Protein AF-A0ABD5NKD2-F1 (afdb_monomer)

Sequence (173 aa):
MDTYNRRYCLSIISVTCPVTLSGCLGFFDRKKLTHNQKKLAEKYEDGYQQFVQGNEIVELGREKFDSDMYSKSGDMFTLSLGEFRDAKETFSRLSEYESGLPTKARNIVTESLDATENCIQFAELFAESTNRISQSDGRDNAVTRFNEEYYNYMKSDRDIPSNREFIESLMSK

Solvent-accessible surface area (backbone atoms only — not comparable to full-atom values): 9243 Å² total; per-residue (Å²): 137,66,77,66,59,62,58,55,54,54,59,49,60,69,70,75,50,85,74,74,77,85,73,86,83,75,96,61,76,62,84,80,48,52,76,67,55,46,55,51,45,51,47,46,37,55,19,50,51,28,39,52,51,15,53,55,30,42,53,54,14,48,57,28,41,79,68,70,35,32,69,62,13,23,52,27,18,50,50,18,33,49,28,22,50,53,16,39,52,41,36,52,64,51,55,76,46,43,94,81,44,39,70,62,33,41,51,48,43,51,50,38,39,55,28,31,53,53,51,36,55,51,26,51,52,44,25,52,27,26,49,39,36,74,65,64,63,59,34,71,61,30,53,52,50,40,52,53,53,52,52,50,57,73,69,45,82,62,80,55,80,50,58,65,57,46,49,53,23,67,69,50,129

Organism: NCBI:txid1487865

Foldseek 3Di:
DDPVVVVVVVVVVVVPDPPPPVPDDDPDPCVPDDPVLNVLLVLLQQLVVLLVVLVVLLVVLVVCVVVVVLVVSLVSLVVSLVSLVVSLVSLVVSCVCVVVFFPQLNVLSVQQNVLSVLSNVLSVLSNVLSVVCVVVPPVVVSSVSNVVSVVVVVVDPNDGDDSVSSSVRRVDD

Secondary structure (DSSP, 8-state):
--THHHHHHHHHHTTS-------SS----GGGS-HHHHHHHHHHHHHHHHHHHHHHHHHHHHHHHHTT-HHHHHHHHHHHHHHHHHHHHHHHHHHTTGGGS-HHHHHHHHHHHHHHHHHHHHHHHHHHHHHHHHT-TTHHHHHHHHHHHHHHHHHS------HHHHHHHHH--

Radius of gyration: 19.11 Å; Cα contacts (8 Å, |Δi|>4): 170; chains: 1; bounding box: 46×43×53 Å

Nearest PDB structures (foldseek):
  1szi-assembly1_A  TM=6.219E-01  e=6.570E-01  Mus musculus

Mean predicted aligned error: 9.97 Å

pLDDT: mean 82.24, std 19.91, range [33.0, 98.12]

Structure (mmCIF, N/CA/C/O backbone):
data_AF-A0ABD5NKD2-F1
#
_entry.id   AF-A0ABD5NKD2-F1
#
loop_
_atom_site.group_PDB
_atom_site.id
_atom_site.type_symbol
_atom_site.label_atom_id
_atom_site.label_alt_id
_atom_site.label_comp_id
_atom_site.label_asym_id
_atom_site.label_entity_id
_atom_site.label_seq_id
_atom_site.pdbx_PDB_ins_code
_atom_site.Cartn_x
_atom_site.Cartn_y
_atom_site.Cartn_z
_atom_site.occupancy
_atom_site.B_iso_or_equiv
_atom_site.auth_seq_id
_atom_site.auth_comp_id
_atom_site.auth_asym_id
_atom_site.auth_atom_id
_atom_site.pdbx_PDB_model_num
ATOM 1 N N . MET A 1 1 ? -5.170 31.304 -28.557 1.00 44.28 1 MET A N 1
ATOM 2 C CA . MET A 1 1 ? -4.912 30.903 -27.158 1.00 44.28 1 MET A CA 1
ATOM 3 C C . MET A 1 1 ? -5.743 29.668 -26.879 1.00 44.28 1 MET A C 1
ATOM 5 O O . MET A 1 1 ? -6.966 29.745 -26.876 1.00 44.28 1 MET A O 1
ATOM 9 N N . ASP A 1 2 ? -5.050 28.537 -26.807 1.00 37.19 2 ASP A N 1
ATOM 10 C CA . ASP A 1 2 ? -5.562 27.185 -27.006 1.00 37.19 2 ASP A CA 1
ATOM 11 C C . ASP A 1 2 ? -6.494 26.654 -25.914 1.00 37.19 2 ASP A C 1
ATOM 13 O O . ASP A 1 2 ? -6.251 26.781 -24.713 1.00 37.19 2 ASP A O 1
ATOM 17 N N . THR A 1 3 ? -7.511 25.921 -26.363 1.00 42.88 3 THR A N 1
ATOM 18 C CA . THR A 1 3 ? -8.399 25.049 -25.576 1.00 42.88 3 THR A CA 1
ATOM 19 C C . THR A 1 3 ? -7.658 23.990 -24.749 1.00 42.88 3 THR A C 1
ATOM 21 O O . THR A 1 3 ? -8.243 23.431 -23.820 1.00 42.88 3 THR A O 1
ATOM 24 N N . TYR A 1 4 ? -6.370 23.755 -25.022 1.00 42.25 4 TYR A N 1
ATOM 25 C CA . TYR A 1 4 ? -5.499 22.856 -24.261 1.00 42.25 4 TYR A CA 1
ATOM 26 C C . TYR A 1 4 ? -5.260 23.324 -22.815 1.00 42.25 4 TYR A C 1
ATOM 28 O O . TYR A 1 4 ? -5.294 22.508 -21.895 1.00 42.25 4 TYR A O 1
ATOM 36 N N . ASN A 1 5 ? -5.136 24.635 -22.577 1.00 42.62 5 ASN A N 1
ATOM 37 C CA . ASN A 1 5 ? -4.875 25.158 -21.228 1.00 42.62 5 ASN A CA 1
ATOM 38 C C . ASN A 1 5 ? -6.087 25.052 -20.292 1.00 42.62 5 ASN A C 1
ATOM 40 O O . ASN A 1 5 ? -5.932 24.971 -19.077 1.00 42.62 5 ASN A O 1
ATOM 44 N N . ARG A 1 6 ? -7.308 24.990 -20.836 1.00 41.78 6 ARG A N 1
ATOM 45 C CA . ARG A 1 6 ? -8.525 24.907 -20.015 1.00 41.78 6 ARG A CA 1
ATOM 46 C C . ARG A 1 6 ? -8.730 23.519 -19.403 1.00 41.78 6 ARG A C 1
ATOM 48 O O . ARG A 1 6 ? -9.257 23.421 -18.300 1.00 41.78 6 ARG A O 1
ATOM 55 N N . ARG A 1 7 ? -8.287 22.456 -20.089 1.00 45.47 7 ARG A N 1
ATOM 56 C CA . ARG A 1 7 ? -8.331 21.082 -19.557 1.00 45.47 7 ARG A CA 1
ATOM 57 C C . ARG A 1 7 ? -7.251 20.840 -18.501 1.00 45.47 7 ARG A C 1
ATOM 59 O O . ARG A 1 7 ? -7.535 20.167 -17.520 1.00 45.47 7 ARG A O 1
ATOM 66 N N . TYR A 1 8 ? -6.078 21.458 -18.647 1.00 45.31 8 TYR A N 1
ATOM 67 C CA . TYR A 1 8 ? -4.993 21.344 -17.666 1.00 45.31 8 TYR A CA 1
ATOM 68 C C . TYR A 1 8 ? -5.303 22.082 -16.351 1.00 45.31 8 TYR A C 1
ATOM 70 O O . TYR A 1 8 ? -5.007 21.589 -15.268 1.00 45.31 8 TYR A O 1
ATOM 78 N N . CYS A 1 9 ? -5.990 23.230 -16.411 1.00 41.97 9 CYS A N 1
ATOM 79 C CA . CYS A 1 9 ? -6.449 23.903 -15.191 1.00 41.97 9 CYS A CA 1
ATOM 80 C C . CYS A 1 9 ? -7.560 23.128 -14.462 1.00 41.97 9 CYS A C 1
ATOM 82 O O . CYS A 1 9 ? -7.622 23.176 -13.237 1.00 41.97 9 CYS A O 1
ATOM 84 N N . LEU A 1 10 ? -8.408 22.380 -15.179 1.00 41.78 10 LEU A N 1
ATOM 85 C CA . LEU A 1 10 ? -9.442 21.549 -14.550 1.00 41.78 10 LEU A CA 1
ATOM 86 C C . LEU A 1 10 ? -8.876 20.276 -13.905 1.00 41.78 10 LEU A C 1
ATOM 88 O O . LEU A 1 10 ? -9.420 19.849 -12.893 1.00 41.78 10 LEU A O 1
ATOM 92 N N . SER A 1 11 ? -7.768 19.721 -14.412 1.00 43.22 11 SER A N 1
ATOM 93 C CA . SER A 1 11 ? -7.091 18.592 -13.755 1.00 43.22 11 SER A CA 1
ATOM 94 C C . SER A 1 11 ? -6.287 18.999 -12.517 1.00 43.22 11 SER A C 1
ATOM 96 O O . SER A 1 11 ? -6.030 18.160 -11.669 1.00 43.22 11 SER A O 1
ATOM 98 N N . ILE A 1 12 ? -5.886 20.270 -12.383 1.00 46.09 12 ILE A N 1
ATOM 99 C CA . ILE A 1 12 ? -5.148 20.755 -11.199 1.00 46.09 12 ILE A CA 1
ATOM 100 C C . ILE A 1 12 ? -6.105 21.154 -10.063 1.00 46.09 12 ILE A C 1
ATOM 102 O O . ILE A 1 12 ? -5.789 20.966 -8.887 1.00 46.09 12 ILE A O 1
ATOM 106 N N . ILE A 1 13 ? -7.310 21.633 -10.390 1.00 42.31 13 ILE A N 1
ATOM 107 C CA . ILE A 1 13 ? -8.323 21.982 -9.379 1.00 42.31 13 ILE A CA 1
ATOM 108 C C . ILE A 1 13 ? -8.949 20.723 -8.750 1.00 42.31 13 ILE A C 1
ATOM 110 O O . ILE A 1 13 ? -9.341 20.766 -7.588 1.00 42.31 13 ILE A O 1
ATOM 114 N N . SER A 1 14 ? -8.963 19.578 -9.446 1.00 40.44 14 SER A N 1
ATOM 115 C CA . SER A 1 14 ? -9.352 18.290 -8.846 1.00 40.44 14 SER A CA 1
ATOM 116 C C . SER A 1 14 ? -8.270 17.656 -7.963 1.00 40.44 14 SER A C 1
ATOM 118 O O . SER A 1 14 ? -8.564 16.691 -7.271 1.00 40.44 14 SER A O 1
ATOM 120 N N . VAL A 1 15 ? -7.035 18.173 -7.982 1.00 45.44 15 VAL A N 1
ATOM 121 C CA . VAL A 1 15 ? -5.882 17.587 -7.266 1.00 45.44 15 VAL A CA 1
ATOM 122 C C . VAL A 1 15 ? -5.512 18.374 -6.003 1.00 45.44 15 VAL A C 1
ATOM 124 O O . VAL A 1 15 ? -4.824 17.854 -5.136 1.00 45.44 15 VAL A O 1
ATOM 127 N N . THR A 1 16 ? -5.988 19.612 -5.840 1.00 38.56 16 THR A N 1
ATOM 128 C CA . THR A 1 16 ? -5.556 20.487 -4.725 1.00 38.56 16 THR A CA 1
ATOM 129 C C . THR A 1 16 ? -6.632 20.819 -3.691 1.00 38.56 16 THR A C 1
ATOM 131 O O . THR A 1 16 ? -6.353 21.541 -2.739 1.00 38.56 16 THR A O 1
ATOM 134 N N . CYS A 1 17 ? -7.824 20.233 -3.804 1.00 33.00 17 CYS A N 1
ATOM 135 C CA . CYS A 1 17 ? -8.821 20.242 -2.737 1.00 33.00 17 CYS A CA 1
ATOM 136 C C . CYS A 1 17 ? -9.580 18.911 -2.726 1.00 33.00 17 CYS A C 1
ATOM 138 O O . CYS A 1 17 ? -10.548 18.776 -3.481 1.00 33.00 17 CYS A O 1
ATOM 140 N N . PRO A 1 18 ? -9.272 17.963 -1.824 1.00 41.09 18 PRO A N 1
ATOM 141 C CA . PRO A 1 18 ? -10.328 17.111 -1.326 1.00 41.09 18 PRO A CA 1
ATOM 142 C C . PRO A 1 18 ? -11.236 18.029 -0.500 1.00 41.09 18 PRO A C 1
ATOM 144 O O . PRO A 1 18 ? -11.061 18.212 0.703 1.00 41.09 18 PRO A O 1
ATOM 147 N N . VAL A 1 19 ? -12.216 18.661 -1.156 1.00 37.12 19 VAL A N 1
ATOM 148 C CA . VAL A 1 19 ? -13.452 18.986 -0.452 1.00 37.12 19 VAL A CA 1
ATOM 149 C C . VAL A 1 19 ? -14.006 17.625 -0.084 1.00 37.12 19 VAL A C 1
ATOM 151 O O . VAL A 1 19 ? -14.609 16.943 -0.910 1.00 37.12 19 VAL A O 1
ATOM 154 N N . THR A 1 20 ? -13.712 17.200 1.138 1.00 42.97 20 THR A N 1
ATOM 155 C CA . THR A 1 20 ? -14.315 16.044 1.771 1.00 42.97 20 THR A CA 1
ATOM 156 C C . THR A 1 20 ? -15.812 16.317 1.868 1.00 42.97 20 THR A C 1
ATOM 158 O O . THR A 1 20 ? -16.349 16.732 2.890 1.00 42.97 20 THR A O 1
ATOM 161 N N . LEU A 1 21 ? -16.530 16.023 0.786 1.00 35.88 21 LEU A N 1
ATOM 162 C CA . LEU A 1 21 ? -17.925 15.604 0.822 1.00 35.88 21 LEU A CA 1
ATOM 163 C C . LEU A 1 21 ? -17.972 14.202 1.457 1.00 35.88 21 LEU A C 1
ATOM 165 O O . LEU A 1 21 ? -18.472 13.241 0.886 1.00 35.88 21 LEU A O 1
ATOM 169 N N . SER A 1 22 ? -17.429 14.096 2.675 1.00 39.81 22 SER A N 1
ATOM 170 C CA . SER A 1 22 ? -17.492 12.930 3.555 1.00 39.81 22 SER A CA 1
ATOM 171 C C . SER A 1 22 ? -18.840 12.943 4.277 1.00 39.81 22 SER A C 1
ATOM 173 O O . SER A 1 22 ? -18.964 13.024 5.497 1.00 39.81 22 SER A O 1
ATOM 175 N N . GLY A 1 23 ? -19.895 12.975 3.473 1.00 35.44 23 GLY A N 1
ATOM 176 C CA . GLY A 1 23 ? -21.269 12.918 3.917 1.00 35.44 23 GLY A CA 1
ATOM 177 C C . GLY A 1 23 ? -22.003 11.983 2.981 1.00 35.44 23 GLY A C 1
ATOM 178 O O . GLY A 1 23 ? -22.345 12.400 1.882 1.00 35.44 23 GLY A O 1
ATOM 179 N N . CYS A 1 24 ? -22.260 10.757 3.449 1.00 38.06 24 CYS A N 1
ATOM 180 C CA . CYS A 1 24 ? -23.176 9.742 2.888 1.00 38.06 24 CYS A CA 1
ATOM 181 C C . CYS A 1 24 ? -22.572 8.412 2.397 1.00 38.06 24 CYS A C 1
ATOM 183 O O . CYS A 1 24 ? -23.231 7.720 1.626 1.00 38.06 24 CYS A O 1
ATOM 185 N N . LEU A 1 25 ? -21.425 7.954 2.910 1.00 37.94 25 LEU A N 1
ATOM 186 C CA . LEU A 1 25 ? -21.074 6.527 2.831 1.00 37.94 25 LEU A CA 1
ATOM 187 C C . LEU A 1 25 ? -20.847 5.963 4.237 1.00 37.94 25 LEU A C 1
ATOM 189 O O . LEU A 1 25 ? -19.828 6.194 4.872 1.00 37.94 25 LEU A O 1
ATOM 193 N N . GLY A 1 26 ? -21.868 5.260 4.739 1.00 37.81 26 GLY A N 1
ATOM 194 C CA . GLY A 1 26 ? -21.817 4.501 5.988 1.00 37.81 26 GLY A CA 1
ATOM 195 C C . GLY A 1 26 ? -22.487 5.175 7.186 1.00 37.81 26 GLY A C 1
ATOM 196 O O . GLY A 1 26 ? -21.822 5.554 8.146 1.00 37.81 26 GLY A O 1
ATOM 197 N N . PHE A 1 27 ? -23.824 5.232 7.199 1.00 41.50 27 PHE A N 1
ATOM 198 C CA . PHE A 1 27 ? -24.614 5.327 8.438 1.00 41.50 27 PHE A CA 1
ATOM 199 C C . PHE A 1 27 ? -24.423 4.035 9.269 1.00 41.50 27 PHE A C 1
ATOM 201 O O . PHE A 1 27 ? -25.344 3.248 9.457 1.00 41.50 27 PHE A O 1
ATOM 208 N N . PHE A 1 28 ? -23.206 3.775 9.746 1.00 51.44 28 PHE A N 1
ATOM 209 C CA . PHE A 1 28 ? -22.970 2.808 10.810 1.00 51.44 28 PHE A CA 1
ATOM 210 C C . PHE A 1 28 ? -23.224 3.489 12.148 1.00 51.44 28 PHE A C 1
ATOM 212 O O . PHE A 1 28 ? -23.073 4.705 12.284 1.00 51.44 28 PHE A O 1
ATOM 219 N N . ASP A 1 29 ? -23.645 2.705 13.136 1.00 52.53 29 ASP A N 1
ATOM 220 C CA . ASP A 1 29 ? -24.122 3.159 14.443 1.00 52.53 29 ASP A CA 1
ATOM 221 C C . ASP A 1 29 ? -22.967 3.682 15.329 1.00 52.53 29 ASP A C 1
ATOM 223 O O . ASP A 1 29 ? -22.832 3.310 16.495 1.00 52.53 29 ASP A O 1
ATOM 227 N N . ARG A 1 30 ? -22.143 4.610 14.801 1.00 55.81 30 ARG A N 1
ATOM 228 C CA . ARG A 1 30 ? -21.157 5.422 15.536 1.00 55.81 30 ARG A CA 1
ATOM 229 C C . ARG A 1 30 ? -21.790 6.059 16.778 1.00 55.81 30 ARG A C 1
ATOM 231 O O . ARG A 1 30 ? -21.074 6.465 17.684 1.00 55.81 30 ARG A O 1
ATOM 238 N N . LYS A 1 31 ? -23.126 6.137 16.867 1.00 58.50 31 LYS A N 1
ATOM 239 C CA . LYS A 1 31 ? -23.865 6.590 18.054 1.00 58.50 31 LYS A CA 1
ATOM 240 C C . LYS A 1 31 ? -23.529 5.789 19.318 1.00 58.50 31 LYS A C 1
ATOM 242 O O . LYS A 1 31 ? -23.615 6.365 20.395 1.00 58.50 31 LYS A O 1
ATOM 247 N N . LYS A 1 32 ? -23.114 4.521 19.200 1.00 72.81 32 LYS A N 1
ATOM 248 C CA . LYS A 1 32 ? -22.736 3.664 20.342 1.00 72.81 32 LYS A CA 1
ATOM 249 C C . LYS A 1 32 ? -21.269 3.780 20.767 1.00 72.81 32 LYS A C 1
ATOM 251 O O . LYS A 1 32 ? -20.905 3.241 21.806 1.00 72.81 32 LYS A O 1
ATOM 256 N N . LEU A 1 33 ? -20.436 4.476 19.993 1.00 79.44 33 LEU A N 1
ATOM 257 C CA . LEU A 1 33 ? -19.024 4.682 20.310 1.00 79.44 33 LEU A CA 1
ATOM 258 C C . LEU A 1 33 ? -18.844 5.864 21.270 1.00 79.44 33 LEU A C 1
ATOM 260 O O . LEU A 1 33 ? -19.485 6.913 21.126 1.00 79.44 33 LEU A O 1
ATOM 264 N N . THR A 1 34 ? -17.912 5.725 22.212 1.00 86.19 34 THR A N 1
ATOM 265 C CA . THR A 1 34 ? -17.422 6.850 23.020 1.00 86.19 34 THR A CA 1
ATOM 266 C C . THR A 1 34 ? -16.738 7.896 22.134 1.00 86.19 34 THR A C 1
ATOM 268 O O . THR A 1 34 ? -16.336 7.611 21.005 1.00 86.19 34 THR A O 1
ATOM 271 N N . HIS A 1 35 ? -16.571 9.123 22.640 1.00 85.19 35 HIS A N 1
ATOM 272 C CA . HIS A 1 35 ? -15.870 10.183 21.905 1.00 85.19 35 HIS A CA 1
ATOM 273 C C . HIS A 1 35 ? -14.461 9.750 21.455 1.00 85.19 35 HIS A C 1
ATOM 275 O O . HIS A 1 35 ? -14.086 9.970 20.306 1.00 85.19 35 HIS A O 1
ATOM 281 N N . ASN A 1 36 ? -13.723 9.049 22.321 1.00 85.25 36 ASN A N 1
ATOM 282 C CA . ASN A 1 36 ? -12.381 8.561 22.004 1.00 85.25 36 ASN A CA 1
ATOM 283 C C . ASN A 1 36 ? -12.399 7.473 20.922 1.00 85.25 36 ASN A C 1
ATOM 285 O O . ASN A 1 36 ? -11.605 7.536 19.990 1.00 85.25 36 ASN A O 1
ATOM 289 N N . GLN A 1 37 ? -13.332 6.518 20.987 1.00 86.38 37 GLN A N 1
ATOM 290 C CA . GLN A 1 37 ? -13.467 5.482 19.955 1.00 86.38 37 GLN A CA 1
ATOM 291 C C . GLN A 1 37 ? -13.854 6.065 18.590 1.00 86.38 37 GLN A C 1
ATOM 293 O O . GLN A 1 37 ? -13.355 5.596 17.573 1.00 86.38 37 GLN A O 1
ATOM 298 N N . LYS A 1 38 ? -14.694 7.110 18.551 1.00 88.00 38 LYS A N 1
ATOM 299 C CA . LYS A 1 38 ? -15.007 7.823 17.298 1.00 88.00 38 LYS A CA 1
ATOM 300 C C . LYS A 1 38 ? -13.758 8.434 16.680 1.00 88.00 38 LYS A C 1
ATOM 302 O O . LYS A 1 38 ? -13.507 8.217 15.504 1.00 88.00 38 LYS A O 1
ATOM 307 N N . LYS A 1 39 ? -12.956 9.127 17.492 1.00 88.38 39 LYS A N 1
ATOM 308 C CA . LYS A 1 39 ? -11.707 9.748 17.040 1.00 88.38 39 LYS A CA 1
ATOM 309 C C . LYS A 1 39 ? -10.698 8.715 16.526 1.00 88.38 39 LYS A C 1
ATOM 311 O O . LYS A 1 39 ? -9.991 8.984 15.564 1.00 88.38 39 LYS A O 1
ATOM 316 N N . LEU A 1 40 ? -10.627 7.541 17.156 1.00 90.12 40 LEU A N 1
ATOM 317 C CA . LEU A 1 40 ? -9.778 6.438 16.694 1.00 90.12 40 LEU A CA 1
ATOM 318 C C . LEU A 1 40 ? -10.274 5.858 15.364 1.00 90.12 40 LEU A C 1
ATOM 320 O O . LEU A 1 40 ? -9.469 5.655 14.466 1.00 90.12 40 LEU A O 1
ATOM 324 N N . ALA A 1 41 ? -11.583 5.644 15.217 1.00 90.69 41 ALA A N 1
ATOM 325 C CA . ALA A 1 41 ? -12.176 5.161 13.969 1.00 90.69 41 ALA A CA 1
ATOM 326 C C . ALA A 1 41 ? -12.043 6.165 12.812 1.00 90.69 41 ALA A C 1
ATOM 328 O O . ALA A 1 41 ? -11.868 5.764 11.671 1.00 90.69 41 ALA A O 1
ATOM 329 N N . GLU A 1 42 ? -12.117 7.468 13.089 1.00 91.31 42 GLU A N 1
ATOM 330 C CA . GLU A 1 42 ? -11.866 8.514 12.086 1.00 91.31 42 GLU A CA 1
ATOM 331 C C . GLU A 1 42 ? -10.416 8.486 11.610 1.00 91.31 42 GLU A C 1
ATOM 333 O O . GLU A 1 42 ? -10.174 8.417 10.415 1.00 91.31 42 GLU A O 1
ATOM 338 N N . LYS A 1 43 ? -9.454 8.420 12.534 1.00 92.31 43 LYS A N 1
ATOM 339 C CA . LYS A 1 43 ? -8.040 8.283 12.168 1.00 92.31 43 LYS A CA 1
ATOM 340 C C . LYS A 1 43 ? -7.752 7.002 11.383 1.00 92.31 43 LYS A C 1
ATOM 342 O O . LYS A 1 43 ? -6.930 7.020 10.477 1.00 92.31 43 LYS A O 1
ATOM 347 N N . TYR A 1 44 ? -8.386 5.889 11.752 1.00 94.06 44 TYR A N 1
ATOM 348 C CA . TYR A 1 44 ? -8.199 4.635 11.024 1.00 94.06 44 TYR A CA 1
ATOM 349 C C . TYR A 1 44 ? -8.772 4.731 9.611 1.00 94.06 44 TYR A C 1
ATOM 351 O O . TYR A 1 44 ? -8.117 4.301 8.671 1.00 94.06 44 TYR A O 1
ATOM 359 N N . GLU A 1 45 ? -9.950 5.344 9.454 1.00 95.31 45 GLU A N 1
ATOM 360 C CA . GLU A 1 45 ? -10.516 5.654 8.138 1.00 95.31 45 GLU A CA 1
ATOM 361 C C . GLU A 1 45 ? -9.562 6.510 7.302 1.00 95.31 45 GLU A C 1
ATOM 363 O O . GLU A 1 45 ? -9.330 6.173 6.150 1.00 95.31 45 GLU A O 1
ATOM 368 N N . ASP A 1 46 ? -8.978 7.567 7.873 1.00 94.56 46 ASP A N 1
ATOM 369 C CA . ASP A 1 46 ? -8.047 8.435 7.145 1.00 94.56 46 ASP A CA 1
ATOM 370 C C . ASP A 1 46 ? -6.855 7.630 6.590 1.00 94.56 46 ASP A C 1
ATOM 372 O O . ASP A 1 46 ? -6.549 7.716 5.401 1.00 94.56 46 ASP A O 1
ATOM 376 N N . GLY A 1 47 ? -6.236 6.781 7.422 1.00 95.75 47 GLY A N 1
ATOM 377 C CA . GLY A 1 47 ? -5.135 5.909 6.995 1.00 95.75 47 GLY A CA 1
ATOM 378 C C . GLY A 1 47 ? -5.570 4.846 5.983 1.00 95.75 47 GLY A C 1
ATOM 379 O O . GLY A 1 47 ? -4.856 4.572 5.022 1.00 95.75 47 GLY A O 1
ATOM 380 N N . TYR A 1 48 ? -6.768 4.280 6.156 1.00 96.38 48 TYR A N 1
ATOM 381 C CA . TYR A 1 48 ? -7.354 3.316 5.225 1.00 96.38 48 TYR A CA 1
ATOM 382 C C . TYR A 1 48 ? -7.588 3.937 3.841 1.00 96.38 48 TYR A C 1
ATOM 384 O O . TYR A 1 48 ? -7.239 3.332 2.831 1.00 96.38 48 TYR A O 1
ATOM 392 N N . GLN A 1 49 ? -8.126 5.157 3.779 1.00 96.56 49 GLN A N 1
ATOM 393 C CA . GLN A 1 49 ? -8.358 5.863 2.517 1.00 96.56 49 GLN A CA 1
ATOM 394 C C . GLN A 1 49 ? -7.043 6.189 1.801 1.00 96.56 49 GLN A C 1
ATOM 396 O O . GLN A 1 49 ? -6.937 5.945 0.602 1.00 96.56 49 GLN A O 1
ATOM 401 N N . GLN A 1 50 ? -6.024 6.654 2.532 1.00 97.44 50 GLN A N 1
ATOM 402 C CA . GLN A 1 50 ? -4.676 6.869 1.987 1.00 97.44 50 GLN A CA 1
ATOM 403 C C . GLN A 1 50 ? -4.089 5.569 1.419 1.00 97.44 50 GLN A C 1
ATOM 405 O O . GLN A 1 50 ? -3.573 5.541 0.304 1.00 97.44 50 GLN A O 1
ATOM 410 N N . PHE A 1 51 ? -4.229 4.457 2.145 1.00 97.12 51 PHE A N 1
ATOM 411 C CA . PHE A 1 51 ? -3.780 3.150 1.677 1.00 97.12 51 PHE A CA 1
ATOM 412 C C . PHE A 1 51 ? -4.495 2.711 0.388 1.00 97.12 51 PHE A C 1
ATOM 414 O O . PHE A 1 51 ? -3.848 2.293 -0.574 1.00 97.12 51 PHE A O 1
ATOM 421 N N . VAL A 1 52 ? -5.826 2.820 0.338 1.00 96.50 52 VAL A N 1
ATOM 422 C CA . VAL A 1 52 ? -6.621 2.480 -0.854 1.00 96.50 52 VAL A CA 1
ATOM 423 C C . VAL A 1 52 ? -6.211 3.350 -2.042 1.00 96.50 52 VAL A C 1
ATOM 425 O O . VAL A 1 52 ? -5.919 2.816 -3.111 1.00 96.50 52 VAL A O 1
ATOM 428 N N . GLN A 1 53 ? -6.091 4.663 -1.840 1.00 97.19 53 GLN A N 1
ATOM 429 C CA . GLN A 1 53 ? -5.655 5.607 -2.867 1.00 97.19 53 GLN A CA 1
ATOM 430 C C . GLN A 1 53 ? -4.246 5.280 -3.384 1.00 97.19 53 GLN A C 1
ATOM 432 O O . GLN A 1 53 ? -4.013 5.300 -4.592 1.00 97.19 53 GLN A O 1
ATOM 437 N N . GLY A 1 54 ? -3.315 4.912 -2.499 1.00 97.12 54 GLY A N 1
ATOM 438 C CA . GLY A 1 54 ? -1.981 4.455 -2.887 1.00 97.12 54 GLY A CA 1
ATOM 439 C C . GLY A 1 54 ? -2.029 3.255 -3.838 1.00 97.12 54 GLY A C 1
ATOM 440 O O . GLY A 1 54 ? -1.363 3.270 -4.874 1.00 97.12 54 GLY A O 1
ATOM 441 N N . ASN A 1 55 ? -2.863 2.252 -3.546 1.00 96.56 55 ASN A N 1
ATOM 442 C CA . ASN A 1 55 ? -3.039 1.085 -4.418 1.00 96.56 55 ASN A CA 1
ATOM 443 C C . ASN A 1 55 ? -3.686 1.453 -5.764 1.00 96.56 55 ASN A C 1
ATOM 445 O O . ASN A 1 55 ? -3.225 0.995 -6.807 1.00 96.56 55 ASN A O 1
ATOM 449 N N . GLU A 1 56 ? -4.705 2.316 -5.776 1.00 96.88 56 GLU A N 1
ATOM 450 C CA . GLU A 1 56 ? -5.315 2.801 -7.025 1.00 96.88 56 GLU A CA 1
ATOM 451 C C . GLU A 1 56 ? -4.290 3.521 -7.916 1.00 96.88 56 GLU A C 1
ATOM 453 O O . GLU A 1 56 ? -4.258 3.323 -9.133 1.00 96.88 56 GLU A O 1
ATOM 458 N N . ILE A 1 57 ? -3.403 4.322 -7.320 1.00 97.75 57 ILE A N 1
ATOM 459 C CA . ILE A 1 57 ? -2.333 5.006 -8.051 1.00 97.75 57 ILE A CA 1
ATOM 460 C C . ILE A 1 57 ? -1.285 4.012 -8.579 1.00 97.75 57 ILE A C 1
ATOM 462 O O . ILE A 1 57 ? -0.780 4.220 -9.685 1.00 97.75 57 ILE A O 1
ATOM 466 N N . VAL A 1 58 ? -0.974 2.925 -7.858 1.00 97.00 58 VAL A N 1
ATOM 467 C CA . VAL A 1 58 ? -0.100 1.850 -8.371 1.00 97.00 58 VAL A CA 1
ATOM 468 C C . VAL A 1 58 ? -0.688 1.237 -9.644 1.00 97.00 58 VAL A C 1
ATOM 470 O O . VAL A 1 58 ? 0.031 1.098 -10.636 1.00 97.00 58 VAL A O 1
ATOM 473 N N . GLU A 1 59 ? -1.989 0.948 -9.664 1.00 97.19 59 GLU A N 1
ATOM 474 C CA . GLU A 1 59 ? -2.672 0.419 -10.852 1.00 97.19 59 GLU A CA 1
ATOM 475 C C . GLU A 1 59 ? -2.632 1.416 -12.021 1.00 97.19 59 GLU A C 1
ATOM 477 O O . GLU A 1 59 ? -2.279 1.055 -13.145 1.00 97.19 59 GLU A O 1
ATOM 482 N N . LEU A 1 60 ? -2.866 2.708 -11.764 1.00 97.50 60 LEU A N 1
ATOM 483 C CA . LEU A 1 60 ? -2.694 3.751 -12.783 1.00 97.50 60 LEU A CA 1
ATOM 484 C C . LEU A 1 60 ? -1.246 3.830 -13.288 1.00 97.50 60 LEU A C 1
ATOM 486 O O . LEU A 1 60 ? -1.008 4.021 -14.486 1.00 97.50 60 LEU A O 1
ATOM 490 N N . GLY A 1 61 ? -0.269 3.682 -12.391 1.00 97.31 61 GLY A N 1
ATOM 491 C CA . GLY A 1 61 ? 1.149 3.607 -12.722 1.00 97.31 61 GLY A CA 1
ATOM 492 C C . GLY A 1 61 ? 1.454 2.424 -13.634 1.00 97.31 61 GLY A C 1
ATOM 493 O O . GLY A 1 61 ? 2.175 2.594 -14.624 1.00 97.31 61 GLY A O 1
ATOM 494 N N . ARG A 1 62 ? 0.844 1.262 -13.370 1.00 97.44 62 ARG A N 1
ATOM 495 C CA . ARG A 1 62 ? 0.929 0.074 -14.222 1.00 97.44 62 ARG A CA 1
ATOM 496 C C . ARG A 1 62 ? 0.329 0.315 -15.603 1.00 97.44 62 ARG A C 1
ATOM 498 O O . ARG A 1 62 ? 0.990 0.030 -16.596 1.00 97.44 62 ARG A O 1
ATOM 505 N N . GLU A 1 63 ? -0.853 0.918 -15.701 1.00 97.94 63 GLU A N 1
ATOM 506 C CA . GLU A 1 63 ? -1.455 1.248 -17.001 1.00 97.94 63 GLU A CA 1
ATOM 507 C C . GLU A 1 63 ? -0.545 2.149 -17.853 1.00 97.94 63 GLU A C 1
ATOM 509 O O . GLU A 1 63 ? -0.431 1.982 -19.073 1.00 97.94 63 GLU A O 1
ATOM 514 N N . LYS A 1 64 ? 0.117 3.133 -17.221 1.00 96.94 64 LYS A N 1
ATOM 515 C CA . 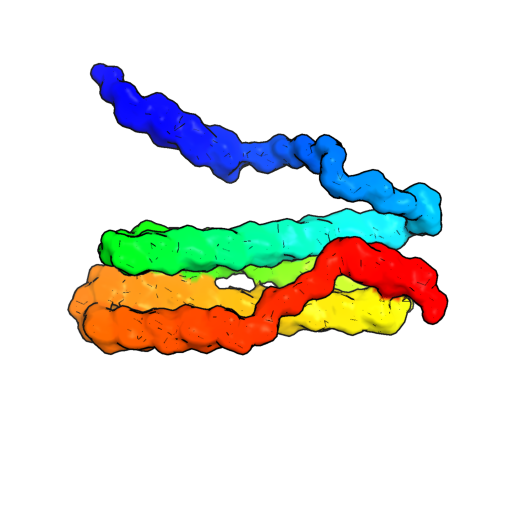LYS A 1 64 ? 1.089 3.995 -17.915 1.00 96.94 64 LYS A CA 1
ATOM 516 C C . LYS A 1 64 ? 2.331 3.218 -18.321 1.00 96.94 64 LYS A C 1
ATOM 518 O O . LYS A 1 64 ? 2.853 3.475 -19.406 1.00 96.94 64 LYS A O 1
ATOM 523 N N . PHE A 1 65 ? 2.780 2.286 -17.484 1.00 95.00 65 PHE A N 1
ATOM 524 C CA . PHE A 1 65 ? 3.894 1.400 -17.798 1.00 95.00 65 PHE A CA 1
ATOM 525 C C . PHE A 1 65 ? 3.611 0.573 -19.054 1.00 95.00 65 PHE A C 1
ATOM 527 O O . PHE A 1 65 ? 4.409 0.592 -19.987 1.00 95.00 65 PHE A O 1
ATOM 534 N N . ASP A 1 66 ? 2.449 -0.081 -19.108 1.00 95.38 66 ASP A N 1
ATOM 535 C CA . ASP A 1 66 ? 2.029 -0.938 -20.225 1.00 95.38 66 ASP A CA 1
ATOM 536 C C . ASP A 1 66 ? 1.817 -0.159 -21.534 1.00 95.38 66 ASP A C 1
ATOM 538 O O . ASP A 1 66 ? 1.852 -0.729 -22.621 1.00 95.38 66 ASP A O 1
ATOM 542 N N . SER A 1 67 ? 1.639 1.161 -21.437 1.00 95.81 67 SER A N 1
ATOM 543 C CA . SER A 1 67 ? 1.564 2.085 -22.576 1.00 95.81 67 SER A CA 1
ATOM 544 C C . SER A 1 67 ? 2.927 2.682 -22.969 1.00 95.81 67 SER A C 1
ATOM 546 O O . SER A 1 67 ? 2.968 3.694 -23.671 1.00 95.81 67 SER A O 1
ATOM 548 N N . ASP A 1 68 ? 4.035 2.129 -22.462 1.00 92.56 68 ASP A N 1
ATOM 549 C CA . ASP A 1 68 ? 5.412 2.625 -22.621 1.00 92.56 68 ASP A CA 1
ATOM 550 C C . ASP A 1 68 ? 5.632 4.079 -22.144 1.00 92.56 68 ASP A C 1
ATOM 552 O O . ASP A 1 68 ? 6.615 4.740 -22.492 1.00 92.56 68 ASP A O 1
ATOM 556 N N . MET A 1 69 ? 4.739 4.608 -21.301 1.00 93.44 69 MET A N 1
ATOM 557 C CA . MET A 1 69 ? 4.819 5.964 -20.752 1.00 93.44 69 MET A CA 1
ATOM 558 C C . MET A 1 69 ? 5.625 5.986 -19.444 1.00 93.44 69 MET A C 1
ATOM 560 O O . MET A 1 69 ? 5.142 6.473 -18.419 1.00 93.44 69 MET A O 1
ATOM 564 N N . TYR A 1 70 ? 6.856 5.469 -19.460 1.00 91.62 70 TYR A N 1
ATOM 565 C CA . TYR A 1 70 ? 7.615 5.160 -18.236 1.00 91.62 70 TYR A CA 1
ATOM 566 C C . TYR A 1 70 ? 7.874 6.353 -17.315 1.00 91.62 70 TYR A C 1
ATOM 568 O O . TYR A 1 70 ? 7.800 6.197 -16.103 1.00 91.62 70 TYR A O 1
ATOM 576 N N . SER A 1 71 ? 8.109 7.551 -17.857 1.00 91.44 71 SER A N 1
ATOM 577 C CA . SER A 1 71 ? 8.256 8.755 -17.026 1.00 91.44 71 SER A CA 1
ATOM 578 C C . SER A 1 71 ? 6.976 9.050 -16.240 1.00 91.44 71 SER A C 1
ATOM 580 O O . SER A 1 71 ? 7.044 9.264 -15.037 1.00 91.44 71 SER A O 1
ATOM 582 N N . LYS A 1 72 ? 5.802 8.969 -16.882 1.00 94.75 72 LYS A N 1
ATOM 583 C CA . LYS A 1 72 ? 4.518 9.167 -16.188 1.00 94.75 72 LYS A CA 1
ATOM 584 C C . LYS A 1 72 ? 4.210 8.031 -15.222 1.00 94.75 72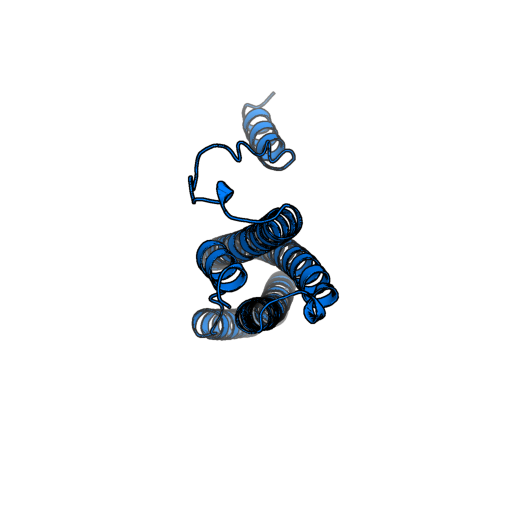 LYS A C 1
ATOM 586 O O . LYS A 1 72 ? 3.589 8.257 -14.195 1.00 94.75 72 LYS A O 1
ATOM 591 N N . SER A 1 73 ? 4.610 6.814 -15.572 1.00 95.50 73 SER A N 1
ATOM 592 C CA . SER A 1 73 ? 4.506 5.654 -14.692 1.00 95.50 73 SER A CA 1
ATOM 593 C C . SER A 1 73 ? 5.324 5.865 -13.409 1.00 95.50 73 SER A C 1
ATOM 595 O O . SER A 1 73 ? 4.787 5.714 -12.317 1.00 95.50 73 SER A O 1
ATOM 597 N N . GLY A 1 74 ? 6.568 6.341 -13.527 1.00 94.75 74 GLY A N 1
ATOM 598 C CA . GLY A 1 74 ? 7.414 6.707 -12.387 1.00 94.75 74 GLY A CA 1
ATOM 599 C C . GLY A 1 74 ? 6.845 7.841 -11.530 1.00 94.75 74 GLY A C 1
ATOM 600 O O . GLY A 1 74 ? 6.906 7.761 -10.302 1.00 94.75 74 GLY A O 1
ATOM 601 N N . ASP A 1 75 ? 6.225 8.852 -12.151 1.00 95.44 75 ASP A N 1
ATOM 602 C CA . ASP A 1 75 ? 5.507 9.905 -11.419 1.00 95.44 75 ASP A CA 1
ATOM 603 C C . ASP A 1 75 ? 4.366 9.312 -10.575 1.00 95.44 75 ASP A C 1
ATOM 605 O O . ASP A 1 75 ? 4.235 9.647 -9.400 1.00 95.44 75 ASP A O 1
ATOM 609 N N . MET A 1 76 ? 3.576 8.386 -11.137 1.00 97.75 76 MET A N 1
ATOM 610 C CA . MET A 1 76 ? 2.501 7.708 -10.400 1.00 97.75 76 MET A CA 1
ATOM 611 C C . MET A 1 76 ? 3.051 6.880 -9.236 1.00 97.75 76 MET A C 1
ATOM 613 O O . MET A 1 76 ? 2.553 7.013 -8.127 1.00 97.75 76 MET A O 1
ATOM 617 N N . PHE A 1 77 ? 4.117 6.099 -9.431 1.00 97.06 77 PHE A N 1
ATOM 618 C CA . PHE A 1 77 ? 4.699 5.316 -8.330 1.00 97.06 77 PHE A CA 1
ATOM 619 C C . PHE A 1 77 ? 5.292 6.186 -7.216 1.00 97.06 77 PHE A C 1
ATOM 621 O O . PHE A 1 77 ? 5.236 5.832 -6.039 1.00 97.06 77 PHE A O 1
ATOM 628 N N . THR A 1 78 ? 5.812 7.362 -7.569 1.00 96.62 78 THR A N 1
ATOM 629 C CA . THR A 1 78 ? 6.255 8.357 -6.585 1.00 96.62 78 THR A CA 1
ATOM 630 C C . THR A 1 78 ? 5.068 8.935 -5.808 1.00 96.62 78 THR A C 1
ATOM 632 O O . THR A 1 78 ? 5.165 9.121 -4.595 1.00 96.62 78 THR A O 1
ATOM 635 N N . LEU A 1 79 ? 3.938 9.188 -6.477 1.00 97.38 79 LEU A N 1
ATOM 636 C CA . LEU A 1 79 ? 2.704 9.627 -5.823 1.00 97.38 79 LEU A CA 1
ATOM 637 C C . LEU A 1 79 ? 2.136 8.543 -4.896 1.00 97.38 79 LEU A C 1
ATOM 639 O O . LEU A 1 79 ? 1.853 8.844 -3.740 1.00 97.38 79 LEU A O 1
ATOM 643 N N . SER A 1 80 ? 2.049 7.283 -5.342 1.00 97.62 80 SER A N 1
ATOM 644 C CA . SER A 1 80 ? 1.577 6.179 -4.493 1.00 97.62 80 SER A CA 1
ATOM 645 C C . SER A 1 80 ? 2.473 5.968 -3.276 1.00 97.62 80 SER A C 1
ATOM 647 O O . SER A 1 80 ? 1.984 5.691 -2.188 1.00 97.62 80 SER A O 1
ATOM 649 N N . LEU A 1 81 ? 3.791 6.137 -3.436 1.00 97.62 81 LEU A N 1
ATOM 650 C CA . LEU A 1 81 ? 4.736 6.092 -2.322 1.00 97.62 81 LEU A CA 1
ATOM 651 C C . LEU A 1 81 ? 4.440 7.177 -1.276 1.00 97.62 81 LEU A C 1
ATOM 653 O O . LEU A 1 81 ? 4.581 6.923 -0.082 1.00 97.62 81 LEU A O 1
ATOM 657 N N . GLY A 1 82 ? 4.030 8.371 -1.715 1.00 97.50 82 GLY A N 1
ATOM 658 C CA . GLY A 1 82 ? 3.546 9.429 -0.828 1.00 97.50 82 GLY A CA 1
ATOM 659 C C . GLY A 1 82 ? 2.330 8.977 -0.022 1.00 97.50 82 GLY A C 1
ATOM 660 O O . GLY A 1 82 ? 2.382 8.986 1.204 1.00 97.50 82 GLY A O 1
ATOM 661 N N . GLU A 1 83 ? 1.295 8.479 -0.702 1.00 98.06 83 GLU A N 1
ATOM 662 C CA . GLU A 1 83 ? 0.065 7.996 -0.053 1.00 98.06 83 GLU A CA 1
ATOM 663 C C . GLU A 1 83 ? 0.335 6.878 0.963 1.00 98.06 83 GLU A C 1
ATOM 665 O O . GLU A 1 83 ? -0.168 6.914 2.085 1.00 98.06 83 GLU A O 1
ATOM 670 N N . PHE A 1 84 ? 1.184 5.901 0.624 1.00 98.12 84 PHE A N 1
ATOM 671 C CA . PHE A 1 84 ? 1.525 4.827 1.558 1.00 98.12 84 PHE A CA 1
ATOM 672 C C . PHE A 1 84 ? 2.331 5.323 2.763 1.00 98.12 84 PHE A C 1
ATOM 674 O O . PHE A 1 84 ? 2.143 4.827 3.874 1.00 98.12 84 PHE A O 1
ATOM 681 N N . ARG A 1 85 ? 3.221 6.307 2.587 1.00 97.88 85 ARG A N 1
ATOM 682 C CA . ARG A 1 85 ? 3.966 6.902 3.709 1.00 97.88 85 ARG A CA 1
ATOM 683 C C . ARG A 1 85 ? 3.042 7.666 4.651 1.00 97.88 85 ARG A C 1
ATOM 685 O O . ARG A 1 85 ? 3.182 7.514 5.865 1.00 97.88 85 ARG A O 1
ATOM 692 N N . ASP A 1 86 ? 2.081 8.401 4.106 1.00 97.50 86 ASP A N 1
ATOM 693 C CA . ASP A 1 86 ? 1.072 9.101 4.897 1.00 97.50 86 ASP A CA 1
ATOM 694 C C . ASP A 1 86 ? 0.161 8.102 5.636 1.00 97.50 86 ASP A C 1
ATOM 696 O O . ASP A 1 86 ? -0.069 8.249 6.841 1.00 97.50 86 ASP A O 1
ATOM 700 N N . ALA A 1 87 ? -0.265 7.020 4.969 1.00 97.25 87 ALA A N 1
ATOM 701 C CA . ALA A 1 87 ? -1.021 5.931 5.595 1.00 97.25 87 ALA A CA 1
ATOM 702 C C . ALA A 1 87 ? -0.239 5.292 6.755 1.00 97.25 87 ALA A C 1
ATOM 704 O O . ALA A 1 87 ? -0.765 5.134 7.861 1.00 97.25 87 ALA A O 1
ATOM 705 N N . LYS A 1 88 ? 1.049 4.985 6.541 1.00 97.25 88 LYS A N 1
ATOM 706 C CA . LYS A 1 88 ? 1.939 4.428 7.570 1.00 97.25 88 LYS A CA 1
ATOM 707 C C . LYS A 1 88 ? 2.065 5.368 8.759 1.00 97.25 88 LYS A C 1
ATOM 709 O O . LYS A 1 88 ? 2.006 4.907 9.900 1.00 97.25 88 LYS A O 1
ATOM 714 N N . GLU A 1 89 ? 2.241 6.666 8.526 1.00 96.62 89 GLU A N 1
ATOM 715 C CA . GLU A 1 89 ? 2.298 7.651 9.606 1.00 96.62 89 GLU A CA 1
ATOM 716 C C . GLU A 1 89 ? 0.986 7.664 10.404 1.00 96.62 89 GLU A C 1
ATOM 718 O O . GLU A 1 89 ? 1.006 7.634 11.640 1.00 96.62 89 GLU A O 1
ATOM 723 N N . THR A 1 90 ? -0.158 7.641 9.720 1.00 95.50 90 THR A N 1
ATOM 724 C CA . THR A 1 90 ? -1.480 7.609 10.354 1.00 95.50 90 THR A CA 1
ATOM 725 C C . THR A 1 90 ? -1.678 6.354 11.208 1.00 95.50 90 THR A C 1
ATOM 727 O O . THR A 1 90 ? -2.076 6.465 12.374 1.00 95.50 90 THR A O 1
ATOM 730 N N . PHE A 1 91 ? -1.343 5.170 10.689 1.00 95.19 91 PHE A N 1
ATOM 731 C CA . PHE A 1 91 ? -1.435 3.923 11.450 1.00 95.19 91 PHE A CA 1
ATOM 732 C C . PHE A 1 91 ? -0.414 3.848 12.594 1.00 95.19 91 PHE A C 1
ATOM 734 O O . PHE A 1 91 ? -0.742 3.362 13.675 1.00 95.19 91 PHE A O 1
ATOM 741 N N . SER A 1 92 ? 0.788 4.403 12.422 1.00 94.12 92 SER A N 1
ATOM 742 C CA . SER A 1 92 ? 1.809 4.445 13.482 1.00 94.12 92 SER A CA 1
ATOM 743 C C . SER A 1 92 ? 1.345 5.323 14.644 1.00 94.12 92 SER A C 1
ATOM 745 O O . SER A 1 92 ? 1.444 4.953 15.809 1.00 94.12 92 SER A O 1
ATOM 747 N N . ARG A 1 93 ? 0.717 6.464 14.346 1.00 90.81 93 ARG A N 1
ATOM 748 C CA . ARG A 1 93 ? 0.089 7.299 15.380 1.00 90.81 93 ARG A CA 1
ATOM 749 C C . ARG A 1 93 ? -1.061 6.583 16.086 1.00 90.81 93 ARG A C 1
ATOM 751 O O . ARG A 1 93 ? -1.390 6.951 17.208 1.00 90.81 93 ARG A O 1
ATOM 758 N N . LEU A 1 94 ? -1.722 5.613 15.448 1.00 87.75 94 LEU A N 1
ATOM 759 C CA . LEU A 1 94 ? -2.740 4.786 16.100 1.00 87.75 94 LEU A CA 1
ATOM 760 C C . LEU A 1 94 ? -2.127 3.739 17.034 1.00 87.75 94 LEU A C 1
ATOM 762 O O . LEU A 1 94 ? -2.683 3.522 18.113 1.00 87.75 94 LEU A O 1
ATOM 766 N N . SER A 1 95 ? -0.988 3.142 16.671 1.00 81.62 95 SER A N 1
ATOM 767 C CA . SER A 1 95 ? -0.291 2.177 17.532 1.00 81.62 95 SER A CA 1
ATOM 768 C C . SER A 1 95 ? 0.262 2.823 18.808 1.00 81.62 95 SER A C 1
ATOM 770 O O . SER A 1 95 ? 0.276 2.199 19.863 1.00 81.62 95 SER A O 1
ATOM 772 N N . GLU A 1 96 ? 0.566 4.123 18.803 1.00 82.94 96 GLU A N 1
ATOM 773 C CA . GLU A 1 96 ? 0.900 4.862 20.034 1.00 82.94 96 GLU A CA 1
ATOM 774 C C . GLU A 1 96 ? -0.232 4.842 21.088 1.00 82.94 96 GLU A C 1
ATOM 776 O O . GLU A 1 96 ? 0.020 5.000 22.286 1.00 82.94 96 GLU A O 1
ATOM 781 N N . TYR A 1 97 ? -1.484 4.599 20.677 1.00 78.25 97 TYR A N 1
ATOM 782 C CA . TYR A 1 97 ? -2.629 4.423 21.579 1.00 78.25 97 TYR A CA 1
ATOM 783 C C . TYR A 1 97 ? -2.870 2.956 21.987 1.00 78.25 97 TYR A C 1
ATOM 785 O O . TYR A 1 97 ? -3.904 2.667 22.593 1.00 78.25 97 TYR A O 1
ATOM 793 N N . GLU A 1 98 ? -1.940 2.032 21.706 1.00 68.75 98 GLU A N 1
ATOM 794 C CA . GLU A 1 98 ? -2.063 0.580 21.932 1.00 68.75 98 GLU A CA 1
ATOM 795 C C . GLU A 1 98 ? -2.608 0.211 23.318 1.00 68.75 98 GLU A C 1
ATOM 797 O O . GLU A 1 98 ? -3.494 -0.632 23.434 1.00 68.75 98 GLU A O 1
ATOM 802 N N . SER A 1 99 ? -2.140 0.873 24.378 1.00 68.12 99 SER A N 1
ATOM 803 C CA . SER A 1 99 ? -2.588 0.594 25.753 1.00 68.12 99 SER A CA 1
ATOM 804 C C . SER A 1 99 ? -4.089 0.839 25.995 1.00 68.12 99 SER A C 1
ATOM 806 O O . SER A 1 99 ? -4.652 0.280 26.935 1.00 68.12 99 SER A O 1
ATOM 808 N N . GLY A 1 100 ? -4.744 1.644 25.151 1.00 72.19 100 GLY A N 1
ATOM 809 C CA . GLY A 1 100 ? -6.179 1.940 25.200 1.00 72.19 100 GLY A CA 1
ATOM 810 C C . GLY A 1 100 ? -7.025 1.184 24.170 1.00 72.19 100 GLY A C 1
ATOM 811 O O . GLY A 1 100 ? -8.244 1.372 24.143 1.00 72.19 100 GLY A O 1
ATOM 812 N N . LEU A 1 101 ? -6.410 0.356 23.320 1.00 82.75 101 LEU A N 1
ATOM 813 C CA . LEU A 1 101 ? -7.092 -0.384 22.260 1.00 82.75 101 LEU A CA 1
ATOM 814 C C . LEU A 1 101 ? -7.401 -1.829 22.692 1.00 82.75 101 LEU A C 1
ATOM 816 O O . LEU A 1 101 ? -6.521 -2.524 23.213 1.00 82.75 101 LEU A O 1
ATOM 820 N N . PRO A 1 102 ? -8.618 -2.342 22.418 1.00 88.19 102 PRO A N 1
ATOM 821 C CA . PRO A 1 102 ? -8.893 -3.773 22.513 1.00 88.19 102 PRO A CA 1
ATOM 822 C C . PRO A 1 102 ? -7.884 -4.581 21.689 1.00 88.19 102 PRO A C 1
ATOM 824 O O . PRO A 1 102 ? -7.432 -4.132 20.637 1.00 88.19 102 PRO A O 1
ATOM 827 N N . THR A 1 103 ? -7.546 -5.796 22.128 1.00 90.50 103 THR A N 1
ATOM 828 C CA . THR A 1 103 ? -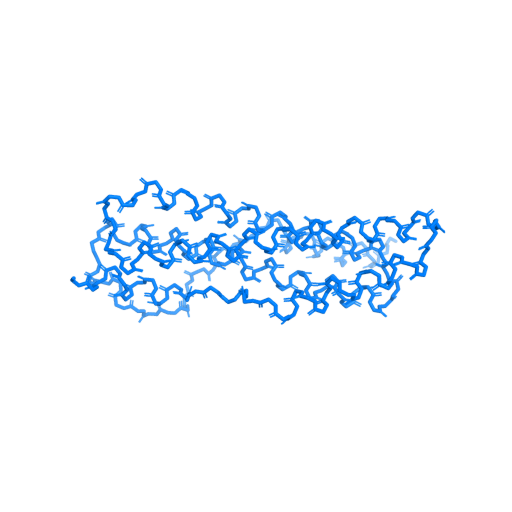6.543 -6.644 21.450 1.00 90.50 103 THR A CA 1
ATOM 829 C C . THR A 1 103 ? -6.841 -6.838 19.964 1.00 90.50 103 THR A C 1
ATOM 831 O O . THR A 1 103 ? -5.936 -6.736 19.146 1.00 90.50 103 THR A O 1
ATOM 834 N N . LYS A 1 104 ? -8.113 -7.029 19.594 1.00 90.94 104 LYS A N 1
ATOM 835 C CA . LYS A 1 104 ? -8.507 -7.162 18.186 1.00 90.94 104 LYS A CA 1
ATOM 836 C C . LYS A 1 104 ? -8.232 -5.887 17.376 1.00 90.94 104 LYS A C 1
ATOM 838 O O . LYS A 1 104 ? -7.775 -5.983 16.246 1.00 90.94 104 LYS A O 1
ATOM 843 N N . ALA A 1 105 ? -8.461 -4.711 17.961 1.00 91.06 105 ALA A N 1
ATOM 844 C CA . ALA A 1 105 ? -8.178 -3.430 17.314 1.00 91.06 105 ALA A CA 1
ATOM 845 C C . ALA A 1 105 ? -6.671 -3.199 17.141 1.00 91.06 105 ALA A C 1
ATOM 847 O O . ALA A 1 105 ? -6.250 -2.682 16.113 1.00 91.06 105 ALA A O 1
ATOM 848 N N . ARG A 1 106 ? -5.858 -3.621 18.119 1.00 91.31 106 ARG A N 1
ATOM 849 C CA . ARG A 1 106 ? -4.393 -3.580 18.003 1.00 91.31 106 ARG A CA 1
ATOM 850 C C . ARG A 1 106 ? -3.894 -4.445 16.855 1.00 91.31 106 ARG A C 1
ATOM 852 O O . ARG A 1 106 ? -3.145 -3.945 16.030 1.00 91.31 106 ARG A O 1
ATOM 859 N N . ASN A 1 107 ? -4.369 -5.688 16.767 1.00 92.44 107 ASN A N 1
ATOM 860 C CA . ASN A 1 107 ? -3.975 -6.594 15.688 1.00 92.44 107 ASN A CA 1
ATOM 861 C C . ASN A 1 107 ? -4.307 -6.008 14.312 1.00 92.44 107 ASN A C 1
ATOM 863 O O . ASN A 1 107 ? -3.450 -6.018 13.443 1.00 92.44 107 ASN A O 1
ATOM 867 N N . ILE A 1 108 ? -5.494 -5.411 14.147 1.00 94.62 108 ILE A N 1
ATOM 868 C CA . ILE A 1 108 ? -5.873 -4.739 12.895 1.00 94.62 108 ILE A CA 1
ATOM 869 C C . ILE A 1 108 ? -4.898 -3.604 12.546 1.00 94.62 108 ILE A C 1
ATOM 87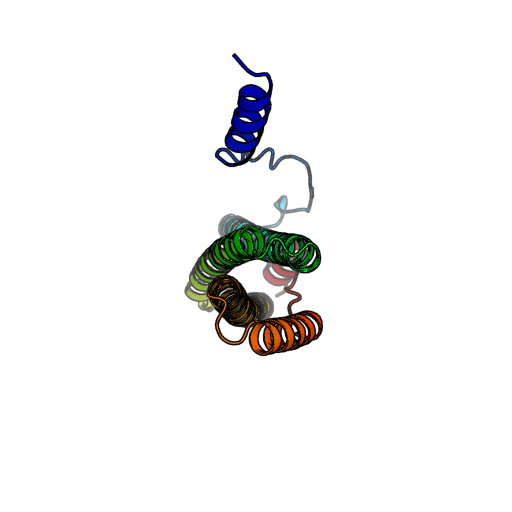1 O O . ILE A 1 108 ? -4.501 -3.470 11.391 1.00 94.62 108 ILE A O 1
ATOM 875 N N . VAL A 1 109 ? -4.498 -2.780 13.522 1.00 94.06 109 VAL A N 1
ATOM 876 C CA . VAL A 1 109 ? -3.528 -1.694 13.289 1.00 94.06 109 VAL A CA 1
ATOM 877 C C . VAL A 1 109 ? -2.158 -2.254 12.905 1.00 94.06 109 VAL A C 1
ATOM 879 O O . VAL A 1 109 ? -1.548 -1.739 11.972 1.00 94.06 109 VAL A O 1
ATOM 882 N N . THR A 1 110 ? -1.691 -3.313 13.571 1.00 93.50 110 THR A N 1
ATOM 883 C CA . THR A 1 110 ? -0.427 -3.987 13.234 1.00 93.50 110 THR A CA 1
ATOM 884 C C . THR A 1 110 ? -0.464 -4.590 11.830 1.00 93.50 110 THR A C 1
ATOM 886 O O . THR A 1 110 ? 0.424 -4.308 11.036 1.00 93.50 110 THR A O 1
ATOM 889 N N . GLU A 1 111 ? -1.518 -5.332 11.483 1.00 94.38 111 GLU A N 1
ATOM 890 C CA . GLU A 1 111 ? -1.710 -5.898 10.140 1.00 94.38 111 GLU A CA 1
ATOM 891 C C . GLU A 1 111 ? -1.729 -4.795 9.068 1.00 94.38 111 GLU A C 1
ATOM 893 O O . GLU A 1 111 ? -1.077 -4.915 8.033 1.00 94.38 111 GLU A O 1
ATOM 898 N N . SER A 1 112 ? -2.407 -3.675 9.346 1.00 95.56 112 SER A N 1
ATOM 899 C CA . SER A 1 112 ? -2.459 -2.530 8.425 1.00 95.56 112 SER A CA 1
ATOM 900 C C . SER A 1 112 ? -1.085 -1.873 8.241 1.00 95.56 112 SER A C 1
ATOM 902 O O . SER A 1 112 ? -0.737 -1.468 7.131 1.00 95.56 112 SER A O 1
ATOM 904 N N . LEU A 1 113 ? -0.288 -1.775 9.311 1.00 95.25 113 LEU A N 1
ATOM 905 C CA . LEU A 1 113 ? 1.085 -1.265 9.259 1.00 95.25 113 LEU A CA 1
ATOM 906 C C . LEU A 1 113 ? 1.992 -2.164 8.422 1.00 95.25 113 LEU A C 1
ATOM 908 O O . LEU A 1 113 ? 2.692 -1.657 7.547 1.00 95.25 113 LEU A O 1
ATOM 912 N N . ASP A 1 114 ? 1.953 -3.472 8.662 1.00 94.69 114 ASP A N 1
ATOM 913 C CA . ASP A 1 114 ? 2.789 -4.446 7.960 1.00 94.69 114 ASP A CA 1
ATOM 914 C C . ASP A 1 114 ? 2.468 -4.468 6.456 1.00 94.69 114 ASP A C 1
ATOM 916 O O . ASP A 1 114 ? 3.373 -4.408 5.618 1.00 94.69 114 ASP A O 1
ATOM 920 N N . ALA A 1 115 ? 1.179 -4.460 6.099 1.00 95.31 115 ALA A N 1
ATOM 921 C CA . ALA A 1 115 ? 0.734 -4.375 4.709 1.00 95.31 115 ALA A CA 1
ATOM 922 C C . ALA A 1 115 ? 1.162 -3.057 4.041 1.00 95.31 115 ALA A C 1
ATOM 924 O O . ALA A 1 115 ? 1.622 -3.055 2.894 1.00 95.31 115 ALA A O 1
ATOM 925 N N . THR A 1 116 ? 1.062 -1.933 4.759 1.00 96.38 116 THR A N 1
ATOM 926 C CA . THR A 1 116 ? 1.493 -0.624 4.246 1.00 96.38 116 THR A CA 1
ATOM 927 C C . THR A 1 116 ? 3.005 -0.579 4.030 1.00 96.38 116 THR A C 1
ATOM 929 O O . THR A 1 116 ? 3.455 -0.095 2.993 1.00 96.38 116 THR A O 1
ATOM 932 N N . GLU A 1 117 ? 3.800 -1.129 4.951 1.00 95.38 117 GLU A N 1
ATOM 933 C CA . GLU A 1 117 ? 5.259 -1.204 4.810 1.00 95.38 117 GLU A CA 1
ATOM 934 C C . GLU A 1 117 ? 5.668 -2.011 3.580 1.00 95.38 117 GLU A C 1
ATOM 936 O O . GLU A 1 117 ? 6.558 -1.613 2.827 1.00 95.38 117 GLU A O 1
ATOM 941 N N . ASN A 1 118 ? 4.984 -3.127 3.345 1.00 95.12 118 ASN A N 1
ATOM 942 C CA . ASN A 1 118 ? 5.201 -3.943 2.163 1.00 95.12 118 ASN A CA 1
ATOM 943 C C . ASN A 1 118 ? 4.894 -3.155 0.875 1.00 95.12 118 ASN A C 1
ATOM 945 O O . ASN A 1 118 ? 5.681 -3.158 -0.072 1.00 95.12 118 ASN A O 1
ATOM 949 N N . CYS A 1 119 ? 3.788 -2.405 0.852 1.00 96.19 119 CYS A N 1
ATOM 950 C CA . CYS A 1 119 ? 3.422 -1.567 -0.292 1.00 96.19 119 CYS A CA 1
ATOM 951 C C . CYS A 1 119 ? 4.425 -0.429 -0.545 1.00 96.19 119 CYS A C 1
ATOM 953 O O . CYS A 1 119 ? 4.718 -0.127 -1.703 1.00 96.19 119 CYS A O 1
ATOM 955 N N . ILE A 1 120 ? 5.004 0.161 0.509 1.00 96.94 120 ILE A N 1
ATOM 956 C CA . ILE A 1 120 ? 6.089 1.151 0.396 1.00 96.94 120 ILE A CA 1
ATOM 957 C C . ILE A 1 120 ? 7.292 0.545 -0.330 1.00 96.94 120 ILE A C 1
ATOM 959 O O . ILE A 1 120 ? 7.786 1.148 -1.283 1.00 96.94 120 ILE A O 1
ATOM 963 N N . GLN A 1 121 ? 7.731 -0.651 0.075 1.00 96.00 121 GLN A N 1
ATOM 964 C CA . GLN A 1 121 ? 8.877 -1.323 -0.547 1.00 96.00 121 GLN A CA 1
ATOM 965 C C . GLN A 1 121 ? 8.640 -1.558 -2.044 1.00 96.00 121 GLN A C 1
ATOM 96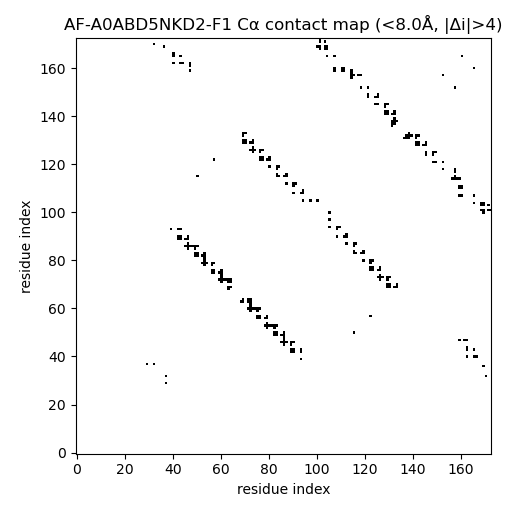7 O O . GLN A 1 121 ? 9.508 -1.258 -2.865 1.00 96.00 121 GLN A O 1
ATOM 972 N N . PHE A 1 122 ? 7.446 -2.021 -2.423 1.00 95.69 122 PHE A N 1
ATOM 973 C CA . PHE A 1 122 ? 7.094 -2.189 -3.834 1.00 95.69 122 PHE A CA 1
ATOM 974 C C . PHE A 1 122 ? 7.053 -0.861 -4.596 1.00 95.69 122 PHE A C 1
ATOM 976 O O . PHE A 1 122 ? 7.640 -0.764 -5.674 1.00 95.69 122 PHE A O 1
ATOM 983 N N . ALA A 1 123 ? 6.424 0.179 -4.042 1.00 94.69 123 ALA A N 1
ATOM 984 C CA . ALA A 1 123 ? 6.356 1.491 -4.685 1.00 94.69 123 ALA A CA 1
ATOM 985 C C . ALA A 1 123 ? 7.754 2.095 -4.930 1.00 94.69 123 ALA A C 1
ATOM 987 O O . ALA A 1 123 ? 8.000 2.676 -5.990 1.00 94.69 123 ALA A O 1
ATOM 988 N N . GLU A 1 124 ? 8.696 1.903 -4.001 1.00 94.38 124 GLU A N 1
ATOM 989 C CA . GLU A 1 124 ? 10.100 2.301 -4.172 1.00 94.38 124 GLU A CA 1
ATOM 990 C C . GLU A 1 124 ? 10.784 1.525 -5.309 1.00 94.38 124 GLU A C 1
ATOM 992 O O . GLU A 1 124 ? 11.420 2.133 -6.175 1.00 94.38 124 GLU A O 1
ATOM 997 N N . LEU A 1 125 ? 10.599 0.201 -5.367 1.00 94.56 125 LEU A N 1
ATOM 998 C CA . LEU A 1 125 ? 11.139 -0.647 -6.438 1.00 94.56 125 LEU A CA 1
ATOM 999 C C . LEU A 1 125 ? 10.570 -0.280 -7.819 1.00 94.56 125 LEU A C 1
ATOM 1001 O O . LEU A 1 125 ? 11.296 -0.289 -8.822 1.00 94.56 125 LEU A O 1
ATOM 1005 N N . PHE A 1 126 ? 9.287 0.082 -7.887 1.00 94.94 126 PHE A N 1
ATOM 1006 C CA . PHE A 1 126 ? 8.625 0.530 -9.112 1.00 94.94 126 PHE A CA 1
ATOM 1007 C C . PHE A 1 126 ? 9.159 1.878 -9.604 1.00 94.94 126 PHE A C 1
ATOM 1009 O O . PHE A 1 126 ? 9.499 2.019 -10.787 1.00 94.94 126 PHE A O 1
ATOM 1016 N N . ALA A 1 127 ? 9.286 2.858 -8.707 1.00 90.50 127 ALA A N 1
ATOM 1017 C CA . ALA A 1 127 ? 9.864 4.163 -9.019 1.00 90.50 127 ALA A CA 1
ATOM 1018 C C . ALA A 1 127 ? 11.333 4.040 -9.468 1.00 90.50 127 ALA A C 1
ATOM 1020 O O . ALA A 1 127 ? 11.747 4.653 -10.454 1.00 90.50 127 ALA A O 1
ATOM 1021 N N . GLU A 1 128 ? 12.123 3.190 -8.805 1.00 90.69 128 GLU A N 1
ATOM 1022 C CA . GLU A 1 128 ? 13.508 2.924 -9.198 1.00 90.69 128 GLU A CA 1
ATOM 1023 C C . GLU A 1 128 ? 13.587 2.302 -10.601 1.00 90.69 128 GLU A C 1
ATOM 1025 O O . GLU A 1 128 ? 14.364 2.752 -11.450 1.00 90.69 128 GLU A O 1
ATOM 1030 N N . SER A 1 129 ? 12.770 1.281 -10.866 1.00 89.25 129 SER A N 1
ATOM 1031 C CA . SER A 1 129 ? 12.791 0.554 -12.137 1.00 89.25 129 SER A CA 1
ATOM 103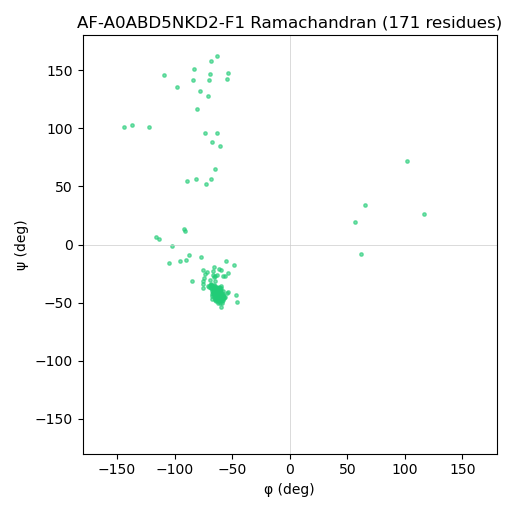2 C C . SER A 1 129 ? 12.373 1.442 -13.312 1.00 89.25 129 SER A C 1
ATOM 1034 O O . SER A 1 129 ? 13.031 1.442 -14.352 1.00 89.25 129 SER A O 1
ATOM 1036 N N . THR A 1 130 ? 11.335 2.263 -13.143 1.00 90.31 130 THR A N 1
ATOM 1037 C CA . THR A 1 130 ? 10.877 3.217 -14.173 1.00 90.31 130 THR A CA 1
ATOM 1038 C C . THR A 1 130 ? 11.886 4.335 -14.448 1.00 90.31 130 THR A C 1
ATOM 1040 O O . THR A 1 130 ? 12.077 4.726 -15.607 1.00 90.31 130 THR A O 1
ATOM 1043 N N . ASN A 1 131 ? 12.605 4.804 -13.423 1.00 86.69 131 ASN A N 1
ATOM 1044 C CA . ASN A 1 131 ? 13.706 5.751 -13.598 1.00 86.69 131 ASN A CA 1
ATOM 1045 C C . ASN A 1 131 ? 14.871 5.124 -14.389 1.00 86.69 131 ASN A C 1
ATOM 1047 O O . ASN A 1 131 ? 15.353 5.719 -15.352 1.00 86.69 131 ASN A O 1
ATOM 1051 N N . ARG A 1 132 ? 15.268 3.884 -14.061 1.00 86.75 132 ARG A N 1
ATOM 1052 C CA . ARG A 1 132 ? 16.308 3.139 -14.801 1.00 86.75 132 ARG A CA 1
ATOM 1053 C C .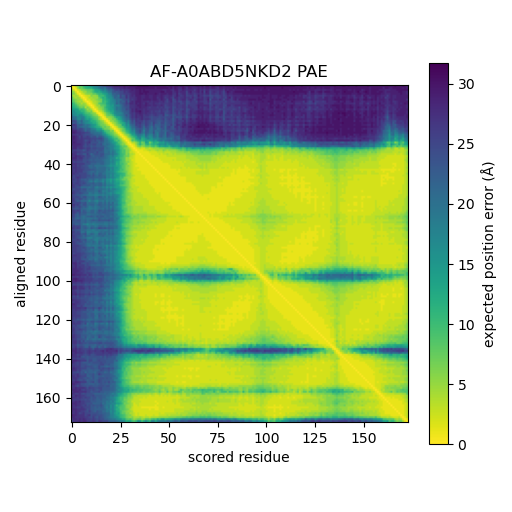 ARG A 1 132 ? 15.932 2.913 -16.268 1.00 86.75 132 ARG A C 1
ATOM 1055 O O . ARG A 1 132 ? 16.770 3.093 -17.145 1.00 86.75 132 ARG A O 1
ATOM 1062 N N . ILE A 1 133 ? 14.668 2.589 -16.549 1.00 86.69 133 ILE A N 1
ATOM 1063 C CA . ILE A 1 133 ? 14.160 2.449 -17.925 1.00 86.69 133 ILE A CA 1
ATOM 1064 C C . ILE A 1 133 ? 14.304 3.762 -18.703 1.00 86.69 133 ILE A C 1
ATOM 1066 O O . ILE A 1 133 ? 14.760 3.758 -19.846 1.00 86.69 133 ILE A O 1
ATOM 1070 N N . SER A 1 134 ? 13.962 4.888 -18.073 1.00 77.06 134 SER A N 1
ATOM 1071 C CA . SER A 1 134 ? 14.119 6.225 -18.663 1.00 77.06 134 SER A CA 1
ATOM 1072 C C . SER A 1 134 ? 15.602 6.590 -18.875 1.00 77.06 134 SER A C 1
ATOM 1074 O O . SER A 1 134 ? 15.937 7.308 -19.815 1.00 77.06 134 SER A O 1
ATOM 1076 N N . GLN A 1 135 ? 16.476 6.021 -18.035 1.00 82.12 135 GLN A N 1
ATOM 1077 C CA . GLN A 1 135 ? 17.947 5.975 -18.084 1.00 82.12 135 GLN A CA 1
ATOM 1078 C C . GLN A 1 135 ? 18.550 5.435 -19.404 1.00 82.12 135 GLN A C 1
ATOM 1080 O O . GLN A 1 135 ? 19.690 5.737 -19.743 1.00 82.12 135 GLN A O 1
ATOM 1085 N N . SER A 1 136 ? 17.799 4.612 -20.151 1.00 69.50 136 SER A N 1
ATOM 1086 C CA . SER A 1 136 ? 18.233 3.819 -21.325 1.00 69.50 136 SER A CA 1
ATOM 1087 C C . SER A 1 136 ? 19.330 2.762 -21.093 1.00 69.50 136 SER A C 1
ATOM 1089 O O . SER A 1 136 ? 19.540 1.927 -21.974 1.00 69.50 136 SER A O 1
ATOM 1091 N N . ASP A 1 137 ? 19.969 2.704 -19.924 1.00 62.41 137 ASP A N 1
ATOM 1092 C CA . ASP A 1 137 ? 20.897 1.623 -19.571 1.00 62.41 137 ASP A CA 1
ATOM 1093 C C . ASP A 1 137 ? 20.139 0.371 -19.106 1.00 62.41 137 ASP A C 1
ATOM 1095 O O . ASP A 1 137 ? 19.447 0.369 -18.088 1.00 62.41 137 ASP A O 1
ATOM 1099 N N . GLY A 1 138 ? 20.269 -0.726 -19.859 1.00 72.31 138 GLY A N 1
ATOM 1100 C CA . GLY A 1 138 ? 19.689 -2.017 -19.474 1.00 72.31 138 GLY A CA 1
ATOM 1101 C C . GLY A 1 138 ? 18.156 -2.030 -19.431 1.00 72.31 138 GLY A C 1
ATOM 1102 O O . GLY A 1 138 ? 17.584 -2.729 -18.594 1.00 72.31 138 GLY A O 1
ATOM 1103 N N . ARG A 1 139 ? 17.496 -1.278 -20.327 1.00 83.06 139 ARG A N 1
ATOM 1104 C CA . ARG A 1 139 ? 16.028 -1.154 -20.409 1.00 83.06 139 ARG A CA 1
ATOM 1105 C C . ARG A 1 139 ? 15.304 -2.499 -20.318 1.00 83.06 139 ARG A C 1
ATOM 1107 O O . ARG A 1 139 ? 14.405 -2.624 -19.497 1.00 83.06 139 ARG A O 1
ATOM 1114 N N . ASP A 1 140 ? 15.709 -3.500 -21.094 1.00 85.31 140 ASP A N 1
ATOM 1115 C CA . ASP A 1 140 ? 15.032 -4.807 -21.115 1.00 85.31 140 ASP A CA 1
ATOM 1116 C C . ASP A 1 140 ? 15.120 -5.530 -19.761 1.00 85.31 140 ASP A C 1
ATOM 1118 O O . ASP A 1 140 ? 14.135 -6.100 -19.283 1.00 85.31 140 ASP A O 1
ATOM 1122 N N . ASN A 1 141 ? 16.273 -5.438 -19.088 1.00 85.88 141 ASN A N 1
ATOM 1123 C CA . ASN A 1 141 ? 16.458 -5.988 -17.743 1.00 85.88 141 ASN A CA 1
ATOM 1124 C C . ASN A 1 141 ? 15.599 -5.239 -16.718 1.00 85.88 141 ASN A C 1
ATOM 1126 O O . ASN A 1 141 ? 15.010 -5.856 -15.835 1.00 85.88 141 ASN A O 1
ATOM 1130 N N . ALA A 1 142 ? 15.502 -3.914 -16.838 1.00 87.00 142 ALA A N 1
ATOM 1131 C CA . ALA A 1 142 ? 14.694 -3.095 -15.943 1.00 87.00 142 ALA A CA 1
ATOM 1132 C C . ALA A 1 142 ? 13.184 -3.312 -16.155 1.00 87.00 142 ALA A C 1
ATOM 1134 O O . ALA A 1 142 ? 12.442 -3.372 -15.179 1.00 87.00 142 ALA A O 1
ATOM 1135 N N . VAL A 1 143 ? 12.733 -3.509 -17.399 1.00 92.25 143 VAL A N 1
ATOM 1136 C CA . VAL A 1 143 ? 11.345 -3.885 -17.717 1.00 92.25 143 VAL A CA 1
ATOM 1137 C C . VAL A 1 143 ? 11.017 -5.275 -17.176 1.00 92.25 143 VAL A C 1
ATOM 1139 O O . VAL A 1 143 ? 9.958 -5.467 -16.581 1.00 92.25 143 VAL A O 1
ATOM 1142 N N . THR A 1 144 ? 11.922 -6.243 -17.346 1.00 91.94 144 THR A N 1
ATOM 1143 C CA . THR A 1 144 ? 11.745 -7.602 -16.810 1.00 91.94 144 THR A CA 1
ATOM 1144 C C . THR A 1 144 ? 11.624 -7.567 -15.291 1.00 91.94 144 THR A C 1
ATOM 1146 O O . THR A 1 144 ? 10.631 -8.048 -14.752 1.00 91.94 144 THR A O 1
ATOM 1149 N N . ARG A 1 145 ? 12.562 -6.892 -14.616 1.00 90.69 145 ARG A N 1
ATOM 1150 C CA . ARG A 1 145 ? 12.536 -6.717 -13.162 1.00 90.69 145 ARG A CA 1
ATOM 1151 C C . ARG A 1 145 ? 11.256 -6.029 -12.699 1.00 90.69 145 ARG A C 1
ATOM 1153 O O . ARG A 1 145 ? 10.612 -6.513 -11.782 1.00 90.69 145 ARG A O 1
ATOM 1160 N N . PHE A 1 146 ? 10.843 -4.946 -13.356 1.00 94.62 146 PHE A N 1
ATOM 1161 C CA . PHE A 1 146 ? 9.590 -4.272 -13.019 1.00 94.62 146 PHE A CA 1
ATOM 1162 C C . PHE A 1 146 ? 8.386 -5.227 -13.077 1.00 94.62 146 PHE A C 1
ATOM 1164 O O . PHE A 1 146 ? 7.562 -5.238 -12.167 1.00 94.62 146 PHE A O 1
ATOM 1171 N N . ASN A 1 147 ? 8.286 -6.047 -14.128 1.00 95.12 147 ASN A N 1
ATOM 1172 C CA . ASN A 1 147 ? 7.196 -7.012 -14.265 1.00 95.12 147 ASN A CA 1
ATOM 1173 C C . ASN A 1 147 ? 7.223 -8.095 -13.178 1.00 95.12 147 ASN A C 1
ATOM 1175 O O . ASN A 1 147 ? 6.162 -8.483 -12.693 1.00 95.12 147 ASN A O 1
ATOM 1179 N N . GLU A 1 148 ? 8.408 -8.563 -12.783 1.00 94.75 148 GLU A N 1
ATOM 1180 C CA . GLU A 1 148 ? 8.571 -9.503 -11.670 1.00 94.75 148 GLU A CA 1
ATOM 1181 C C . GLU A 1 148 ? 8.118 -8.883 -10.344 1.00 94.75 148 GLU A C 1
ATOM 1183 O O . GLU A 1 148 ? 7.327 -9.493 -9.624 1.00 94.75 148 GLU A O 1
ATOM 1188 N N . GLU A 1 149 ? 8.542 -7.652 -10.047 1.00 94.25 149 GLU A N 1
ATOM 1189 C CA . GLU A 1 149 ? 8.129 -6.957 -8.825 1.00 94.25 149 GLU A CA 1
ATOM 1190 C C . GLU A 1 149 ? 6.623 -6.691 -8.811 1.00 94.25 149 GLU A C 1
ATOM 1192 O O . GLU A 1 149 ? 5.966 -6.892 -7.793 1.00 94.25 149 GLU A O 1
ATOM 1197 N N . TYR A 1 150 ? 6.042 -6.295 -9.946 1.00 95.06 150 TYR A N 1
ATOM 1198 C CA . TYR A 1 150 ? 4.605 -6.046 -10.031 1.00 95.06 150 TYR A CA 1
ATOM 1199 C C . TYR A 1 150 ? 3.805 -7.344 -9.864 1.00 95.06 150 TYR A C 1
ATOM 1201 O O . TYR A 1 150 ? 2.776 -7.373 -9.193 1.00 95.06 150 TYR A O 1
ATOM 1209 N N . TYR A 1 151 ? 4.307 -8.457 -10.399 1.00 95.50 151 TYR A N 1
ATOM 1210 C CA . TYR A 1 151 ? 3.729 -9.774 -10.153 1.00 95.50 151 TYR A CA 1
ATOM 1211 C C . TYR A 1 151 ? 3.801 -10.182 -8.673 1.00 95.50 151 TYR A C 1
ATOM 1213 O O . TYR A 1 151 ? 2.829 -10.718 -8.136 1.00 95.50 151 TYR A O 1
ATOM 1221 N N . ASN A 1 152 ? 4.925 -9.910 -8.005 1.00 94.94 152 ASN A N 1
ATOM 1222 C CA . ASN A 1 152 ? 5.092 -10.161 -6.573 1.00 94.94 152 ASN A CA 1
ATOM 1223 C C . ASN A 1 152 ? 4.153 -9.289 -5.733 1.00 94.94 152 ASN A C 1
ATOM 1225 O O . ASN A 1 152 ? 3.528 -9.799 -4.807 1.00 94.94 152 ASN A O 1
ATOM 1229 N N . TYR A 1 153 ? 3.989 -8.019 -6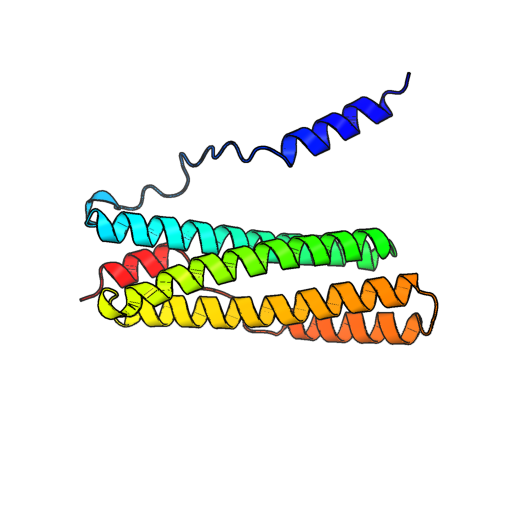.099 1.00 93.75 153 TYR A N 1
ATOM 1230 C CA . TYR A 1 153 ? 3.017 -7.110 -5.496 1.00 93.75 153 TYR A CA 1
ATOM 1231 C C . TYR A 1 153 ? 1.577 -7.614 -5.662 1.00 93.75 153 TYR A C 1
ATOM 1233 O O . TYR A 1 153 ? 0.813 -7.641 -4.705 1.00 93.75 153 TYR A O 1
ATOM 1241 N N . MET A 1 154 ? 1.203 -8.115 -6.843 1.00 92.62 154 MET A N 1
ATOM 1242 C CA . MET A 1 154 ? -0.141 -8.665 -7.056 1.00 92.62 154 MET A CA 1
ATOM 1243 C C . MET A 1 154 ? -0.422 -9.918 -6.220 1.00 92.62 154 MET A C 1
ATOM 1245 O O . MET A 1 154 ? -1.580 -10.188 -5.895 1.00 92.62 154 MET A O 1
ATOM 1249 N N . LYS A 1 155 ? 0.627 -10.670 -5.875 1.00 92.06 155 LYS A N 1
ATOM 1250 C CA . LYS A 1 155 ? 0.569 -11.860 -5.020 1.00 92.06 155 LYS A CA 1
ATOM 1251 C C . LYS A 1 155 ? 0.742 -11.579 -3.535 1.00 92.06 155 LYS A C 1
ATOM 1253 O O . LYS A 1 155 ? 0.538 -12.500 -2.744 1.00 92.06 155 LYS A O 1
ATOM 1258 N N . SER A 1 156 ? 1.189 -10.384 -3.165 1.00 88.56 156 SER A N 1
ATOM 1259 C CA . SER A 1 156 ? 1.386 -10.055 -1.766 1.00 88.56 156 SER A CA 1
ATOM 1260 C C . SER A 1 156 ? 0.036 -9.949 -1.067 1.00 88.56 156 SER A C 1
ATOM 1262 O O . SER A 1 156 ? -0.966 -9.551 -1.669 1.00 88.56 156 SER A O 1
ATOM 1264 N N . ASP A 1 157 ? 0.019 -10.333 0.207 1.00 79.38 157 ASP A N 1
ATOM 1265 C CA . ASP A 1 157 ? -1.109 -10.034 1.077 1.00 79.38 157 ASP A CA 1
ATOM 1266 C C . ASP A 1 157 ? -1.043 -8.541 1.413 1.00 79.38 157 ASP A C 1
ATOM 1268 O O . ASP A 1 157 ? -0.224 -8.097 2.222 1.00 79.38 157 ASP A O 1
ATOM 1272 N N . ARG A 1 158 ? -1.804 -7.760 0.648 1.00 80.88 158 ARG A N 1
ATOM 1273 C CA . ARG A 1 158 ? -1.876 -6.297 0.738 1.00 80.88 158 ARG A CA 1
ATOM 1274 C C . ARG A 1 158 ? -3.262 -5.825 1.157 1.00 80.88 158 ARG A C 1
ATOM 1276 O O . ARG A 1 158 ? -3.531 -4.632 1.125 1.00 80.88 158 ARG A O 1
ATOM 1283 N N . ASP A 1 159 ? -4.152 -6.742 1.508 1.00 88.25 159 ASP A N 1
ATOM 1284 C CA . ASP A 1 159 ? -5.463 -6.360 1.996 1.00 88.25 159 ASP A CA 1
ATOM 1285 C C . ASP A 1 159 ? -5.331 -5.923 3.453 1.00 88.25 159 ASP A C 1
ATOM 1287 O O . ASP A 1 159 ? -4.711 -6.597 4.275 1.00 88.25 159 ASP A O 1
ATOM 1291 N N . ILE A 1 160 ? -5.915 -4.772 3.774 1.00 91.62 160 ILE A N 1
ATOM 1292 C CA . ILE A 1 160 ? -6.028 -4.308 5.155 1.00 91.62 160 ILE A CA 1
ATOM 1293 C C . ILE A 1 160 ? -7.487 -4.397 5.600 1.00 91.62 160 ILE A C 1
ATOM 1295 O O . ILE A 1 160 ? -8.389 -4.173 4.780 1.00 91.62 160 ILE A O 1
ATOM 1299 N N . PRO A 1 161 ? -7.752 -4.696 6.885 1.00 93.75 161 PRO A N 1
ATOM 1300 C CA . PRO A 1 161 ? -9.113 -4.715 7.400 1.00 93.75 161 PRO A CA 1
ATOM 1301 C C . PRO A 1 161 ? -9.834 -3.391 7.128 1.00 93.75 161 PRO A C 1
ATOM 1303 O O . PRO A 1 161 ? -9.264 -2.304 7.194 1.00 93.75 161 PRO A O 1
ATOM 1306 N N . SER A 1 162 ? -11.121 -3.459 6.815 1.00 91.88 162 SER A N 1
ATOM 1307 C CA . SER A 1 162 ? -11.905 -2.251 6.562 1.00 91.88 162 SER A CA 1
ATOM 1308 C C . SER A 1 162 ? -12.104 -1.427 7.840 1.00 91.88 162 SER A C 1
ATOM 1310 O O . SER A 1 162 ? -12.122 -1.959 8.955 1.00 91.88 162 SER A O 1
ATOM 1312 N N . ASN A 1 163 ? -12.395 -0.126 7.707 1.00 89.56 163 ASN A N 1
ATOM 1313 C CA . ASN A 1 163 ? -12.766 0.68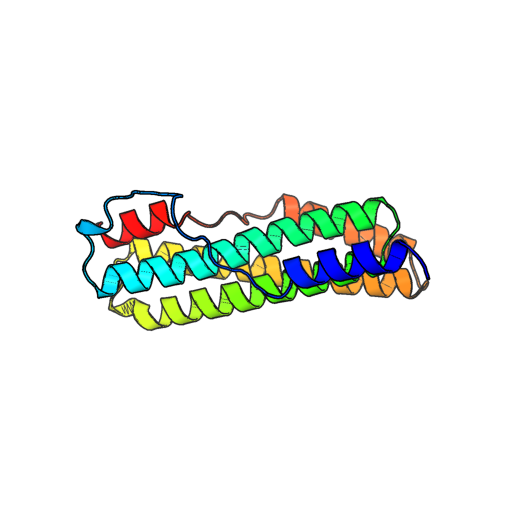4 8.876 1.00 89.56 163 ASN A CA 1
ATOM 1314 C C . ASN A 1 163 ? -13.998 0.131 9.614 1.00 89.56 163 ASN A C 1
ATOM 1316 O O . ASN A 1 163 ? -14.148 0.302 10.823 1.00 89.56 163 ASN A O 1
ATOM 1320 N N . ARG A 1 164 ? -14.884 -0.585 8.913 1.00 88.88 164 ARG A N 1
ATOM 1321 C CA . ARG A 1 164 ? -15.996 -1.289 9.553 1.00 88.88 164 ARG A CA 1
ATOM 1322 C C . ARG A 1 164 ? -15.492 -2.355 10.525 1.00 88.88 164 ARG A C 1
ATOM 1324 O O . ARG A 1 164 ? -15.948 -2.391 11.667 1.00 88.88 164 ARG A O 1
ATOM 1331 N N . GLU A 1 165 ? -14.574 -3.206 10.087 1.00 90.31 165 GLU A N 1
ATOM 1332 C CA . GLU A 1 165 ? -13.991 -4.254 10.929 1.00 90.31 165 GLU A CA 1
ATOM 1333 C C . GLU A 1 165 ? -13.217 -3.655 12.103 1.00 90.31 165 GLU A C 1
ATOM 1335 O O . GLU A 1 165 ? -13.326 -4.142 13.234 1.00 90.31 165 GLU A O 1
ATOM 1340 N N . PHE A 1 166 ? -12.522 -2.538 11.872 1.00 92.25 166 PHE A N 1
ATOM 1341 C CA . PHE A 1 166 ? -11.880 -1.783 12.939 1.00 92.25 166 PHE A CA 1
ATOM 1342 C C . PHE A 1 166 ? -12.898 -1.248 13.960 1.00 92.25 166 PHE A C 1
ATOM 1344 O O . PHE A 1 166 ? -12.742 -1.478 15.161 1.00 92.25 166 PHE A O 1
ATOM 1351 N N . ILE A 1 167 ? -13.997 -0.623 13.527 1.00 90.31 167 ILE A N 1
ATOM 1352 C CA . ILE A 1 167 ? -15.073 -0.159 14.421 1.00 90.31 167 ILE A CA 1
ATOM 1353 C C . ILE A 1 167 ? -15.671 -1.319 15.229 1.00 90.31 167 ILE A C 1
ATOM 1355 O O . ILE A 1 167 ? -15.866 -1.193 16.439 1.00 90.31 167 ILE A O 1
ATOM 1359 N N . GLU A 1 168 ? -15.945 -2.455 14.586 1.00 90.94 168 GLU A N 1
ATOM 1360 C CA . GLU A 1 168 ? -16.460 -3.652 15.256 1.00 90.94 168 GLU A CA 1
ATOM 1361 C C . GLU A 1 168 ? -15.463 -4.174 16.309 1.00 90.94 168 GLU A C 1
ATOM 1363 O O . GLU A 1 168 ? -15.866 -4.585 17.401 1.00 90.94 168 GLU A O 1
ATOM 1368 N N . SER A 1 169 ? -14.157 -4.081 16.040 1.00 90.69 169 SER A N 1
ATOM 1369 C CA . SER A 1 169 ? -13.102 -4.456 16.989 1.00 90.69 169 SER A CA 1
ATOM 1370 C C . SER A 1 169 ? -13.016 -3.529 18.209 1.00 90.69 169 SER A C 1
ATOM 1372 O O . SER A 1 169 ? -12.785 -4.005 19.322 1.00 90.69 169 SER A O 1
ATOM 1374 N N . LEU A 1 170 ? -13.292 -2.228 18.047 1.00 87.69 170 LEU A N 1
ATOM 1375 C CA . LEU A 1 170 ? -13.349 -1.269 19.158 1.00 87.69 170 LEU A CA 1
ATOM 1376 C C . LEU A 1 170 ? -14.514 -1.548 20.118 1.00 87.69 170 LEU A C 1
ATOM 1378 O O . LEU A 1 170 ? -14.483 -1.105 21.268 1.00 87.69 170 LEU A O 1
ATOM 1382 N N . MET A 1 171 ? -15.549 -2.240 19.638 1.00 83.12 171 MET A N 1
ATOM 1383 C CA . MET A 1 171 ? -16.738 -2.611 20.406 1.00 83.12 171 MET A CA 1
ATOM 1384 C C . MET A 1 171 ? -16.654 -4.021 21.003 1.00 83.12 171 MET A C 1
ATOM 1386 O O . MET A 1 171 ? -17.469 -4.360 21.866 1.00 83.12 171 MET A O 1
ATOM 1390 N N . SER A 1 172 ? -15.702 -4.846 20.555 1.00 73.19 172 SER A N 1
ATOM 1391 C CA . SER A 1 172 ? -15.472 -6.171 21.131 1.00 73.19 172 SER A CA 1
ATOM 1392 C C . SER A 1 172 ? -14.852 -6.046 22.526 1.00 73.19 172 SER A C 1
ATOM 1394 O O . SER A 1 172 ? -13.891 -5.301 22.713 1.00 73.19 172 SER A O 1
ATOM 1396 N N . LYS A 1 173 ? -15.468 -6.720 23.505 1.00 56.56 173 LYS A N 1
ATOM 1397 C CA . LYS A 1 173 ? -14.993 -6.794 24.893 1.00 56.56 173 LYS A CA 1
ATOM 1398 C C . LYS A 1 173 ? -13.773 -7.693 25.015 1.00 56.56 173 LYS A C 1
ATOM 1400 O O . LYS A 1 173 ? -13.777 -8.747 24.342 1.00 56.56 173 LYS A O 1
#